Protein AF-A0A5A7MVK3-F1 (afdb_monomer)

Radius of gyration: 18.17 Å; Cα contacts (8 Å, |Δi|>4): 173; chains: 1; bounding box: 44×40×51 Å

InterPro domains:
  IPR013108 Amidohydrolase 3 [PF07969] (12-119)
  IPR032466 Metal-dependent hydrolase [SSF51556] (22-120)
  IPR050378 Metallo-dependent Hydrolases Superfamily [PTHR11647] (9-83)

Solvent-accessible surface area (backbone atoms only — not comparable to full-atom values): 7622 Å² total; per-residue (Å²): 137,85,87,83,84,73,90,71,99,73,86,79,91,56,85,98,60,87,89,71,82,62,39,70,43,78,77,37,82,44,55,51,54,56,60,70,43,44,54,50,56,93,44,40,80,74,49,31,42,31,42,27,23,25,41,97,35,46,38,69,32,30,35,60,93,90,43,63,67,60,44,39,54,52,46,26,73,74,69,70,47,60,53,66,60,46,68,73,48,44,76,90,80,46,48,44,53,66,42,40,53,52,59,41,67,73,49,78,56,76,42,49,81,46,76,48,86,15,54,60,41,67,60,85,127

pLDDT: mean 90.36, std 9.22, range [46.69, 98.56]

Foldseek 3Di:
DD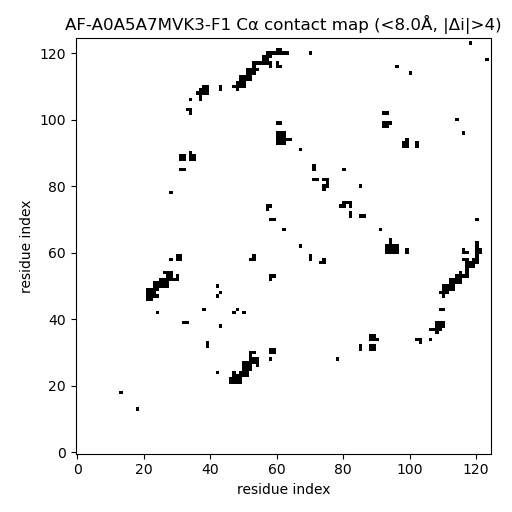DDPDDDPDDDDQPPHDDDQFDEAEEDACQQVLLADQEVPVRNVVRHQEYEHQPPLAHDPQADPPCNVVNLVVCCVPVVDPSVCRVVRGDPPHNHPVVSVVSSVVRHHNHHYHYDNGNVNVPDD

Organism: NCBI:txid1236966

Mean predicted aligned error: 5.17 Å

Sequence (125 aa):
MGRVTSPSRRSIDADGAMVTPGFVDIHTHYDGQVCWDETLAPSSVHGVTTAIMGNCGVGFAPLKPGEQDRLIELMEGVEEIPGVALSEGVRWNWESFGDYLDAVAAIPHSIDIGAQVTHDPCGFM

Secondary structure (DSSP, 8-state):
-PPP-S--S-----TTS---PPEEE-S--TTTGGGT-SS-HHHHTTTEEEEEE--TT--S-S--TT-HHHHHHHHHHHH---HHHHHHH-----SSHHHHHHHHHTS--SSEEEEPPPHHHHT--

Structure (mmCIF, N/CA/C/O backbone):
data_AF-A0A5A7MVK3-F1
#
_entry.id   AF-A0A5A7MVK3-F1
#
loop_
_atom_site.group_PDB
_atom_site.id
_atom_site.type_symbol
_atom_site.label_atom_id
_atom_site.label_alt_id
_atom_site.label_comp_id
_atom_site.label_asym_id
_atom_site.label_entity_id
_atom_site.label_seq_id
_atom_site.pdbx_PDB_ins_code
_atom_site.Cartn_x
_atom_site.Cartn_y
_atom_site.Cartn_z
_atom_site.occupancy
_atom_site.B_iso_or_equiv
_atom_site.auth_seq_id
_atom_site.auth_comp_id
_atom_site.auth_asym_id
_atom_site.auth_atom_id
_atom_site.pdbx_PDB_model_num
ATOM 1 N N . MET A 1 1 ? 27.197 -10.048 -14.043 1.00 60.16 1 MET A N 1
ATOM 2 C CA . MET A 1 1 ? 26.032 -10.515 -14.827 1.00 60.16 1 MET A CA 1
ATOM 3 C C . MET A 1 1 ? 26.233 -11.978 -15.188 1.00 60.16 1 MET A C 1
ATOM 5 O O . MET A 1 1 ? 27.301 -12.315 -15.687 1.00 60.16 1 MET A O 1
ATOM 9 N N . GLY A 1 2 ? 25.266 -12.843 -14.872 1.00 73.62 2 GLY A N 1
ATOM 10 C CA . GLY A 1 2 ? 25.318 -14.274 -15.199 1.00 73.62 2 GLY A CA 1
ATOM 11 C C . GLY A 1 2 ? 24.883 -14.561 -16.640 1.00 73.62 2 GLY A C 1
ATOM 12 O O . GLY A 1 2 ? 24.237 -13.728 -17.270 1.00 73.62 2 GLY A O 1
ATOM 13 N N . ARG A 1 3 ? 25.231 -15.742 -17.166 1.00 80.25 3 ARG A N 1
ATOM 14 C CA . ARG A 1 3 ? 24.790 -16.207 -18.490 1.00 80.25 3 ARG A CA 1
ATOM 15 C C . ARG A 1 3 ? 23.660 -17.215 -18.313 1.00 80.25 3 ARG A C 1
ATOM 17 O O . ARG A 1 3 ? 23.875 -18.272 -17.729 1.00 80.25 3 ARG A O 1
ATOM 24 N N . VAL A 1 4 ? 22.473 -16.888 -18.815 1.00 84.00 4 VAL A N 1
ATOM 25 C CA . VAL A 1 4 ? 21.326 -17.803 -18.821 1.00 84.00 4 VAL A CA 1
ATOM 26 C C . VAL A 1 4 ? 21.388 -18.634 -20.100 1.00 84.00 4 VAL A C 1
ATOM 28 O O . VAL A 1 4 ? 21.439 -18.081 -21.195 1.00 84.00 4 VAL A O 1
ATOM 31 N N . THR A 1 5 ? 21.453 -19.958 -19.965 1.00 86.75 5 THR A N 1
ATOM 32 C CA . THR A 1 5 ? 21.559 -20.903 -21.094 1.00 86.75 5 THR A CA 1
ATOM 33 C C . THR A 1 5 ? 20.281 -21.704 -21.329 1.00 86.75 5 THR A C 1
ATOM 35 O O . THR A 1 5 ? 20.171 -22.400 -22.336 1.00 86.75 5 THR A O 1
ATOM 38 N N . SER A 1 6 ? 19.312 -21.612 -20.419 1.00 91.12 6 SER A N 1
ATOM 39 C CA . SER A 1 6 ? 17.996 -22.218 -20.581 1.00 91.12 6 SER A CA 1
ATOM 40 C C . SER A 1 6 ? 17.106 -21.378 -21.509 1.00 91.12 6 SER A C 1
ATOM 42 O O . SER A 1 6 ? 17.223 -20.150 -21.540 1.00 91.12 6 SER A O 1
ATOM 44 N N . PRO A 1 7 ? 16.195 -22.014 -22.265 1.00 91.19 7 PRO A N 1
ATOM 45 C CA . PRO A 1 7 ? 15.207 -21.298 -23.066 1.00 91.19 7 PRO A CA 1
ATOM 46 C C . PRO A 1 7 ? 14.230 -20.510 -22.176 1.00 91.19 7 PRO A C 1
ATOM 48 O O . PRO A 1 7 ? 13.829 -20.981 -21.110 1.00 91.19 7 PRO A O 1
ATOM 51 N N . SER A 1 8 ? 13.820 -19.321 -22.629 1.00 92.81 8 SER A N 1
ATOM 52 C CA . SER A 1 8 ? 12.806 -18.479 -21.981 1.00 92.81 8 SER A CA 1
ATOM 53 C C . SER A 1 8 ? 11.486 -18.516 -22.762 1.00 92.81 8 SER A C 1
ATOM 55 O O . SER A 1 8 ? 11.466 -18.695 -23.978 1.00 92.81 8 SER A O 1
ATOM 57 N N . ARG A 1 9 ? 10.354 -18.311 -22.072 1.00 96.31 9 ARG A N 1
ATOM 58 C CA . ARG A 1 9 ? 9.049 -18.105 -22.735 1.00 96.31 9 ARG A CA 1
ATOM 59 C C . ARG A 1 9 ? 8.945 -16.716 -23.376 1.00 96.31 9 ARG A C 1
ATOM 61 O O . ARG A 1 9 ? 8.184 -16.522 -24.317 1.00 96.31 9 ARG A O 1
ATOM 68 N N . ARG A 1 10 ? 9.673 -15.743 -22.824 1.00 95.12 10 ARG A N 1
ATOM 69 C CA . ARG A 1 10 ? 9.717 -14.347 -23.261 1.00 95.12 10 ARG A CA 1
ATOM 70 C C . ARG A 1 10 ? 11.079 -13.761 -22.902 1.00 95.12 10 ARG A C 1
ATOM 72 O O . ARG A 1 10 ? 11.563 -13.988 -21.796 1.00 95.12 10 ARG A O 1
ATOM 79 N N . SER A 1 11 ? 11.636 -12.979 -23.817 1.00 92.56 11 SER A N 1
ATOM 80 C CA . SER A 1 11 ? 12.821 -12.149 -23.597 1.00 92.56 11 SER A CA 1
ATOM 81 C C . SER A 1 11 ? 12.465 -10.702 -23.914 1.00 92.56 11 SER A C 1
ATOM 83 O O . SER A 1 11 ? 11.698 -10.447 -24.843 1.00 92.56 11 SER A O 1
ATOM 85 N N . ILE A 1 12 ? 12.980 -9.772 -23.119 1.00 93.75 12 ILE A N 1
ATOM 86 C CA . ILE A 1 12 ? 12.800 -8.331 -23.300 1.00 93.75 12 ILE A CA 1
ATOM 87 C C . ILE A 1 12 ? 14.201 -7.742 -23.426 1.00 93.75 12 ILE A C 1
ATOM 89 O O . ILE A 1 12 ? 15.064 -8.061 -22.609 1.00 93.75 12 ILE A O 1
ATOM 93 N N . ASP A 1 13 ? 14.425 -6.946 -24.467 1.00 93.38 13 ASP A N 1
ATOM 94 C CA . ASP A 1 13 ? 15.679 -6.224 -24.645 1.00 93.38 13 ASP A CA 1
ATOM 95 C C . ASP A 1 13 ? 15.694 -5.001 -23.722 1.00 93.38 13 ASP A C 1
ATOM 97 O O . ASP A 1 13 ? 14.755 -4.205 -23.722 1.00 93.38 13 ASP A O 1
ATOM 101 N N . ALA A 1 14 ? 16.734 -4.902 -22.903 1.00 94.19 14 ALA A N 1
ATOM 102 C CA . ALA A 1 14 ? 16.944 -3.828 -21.940 1.00 94.19 14 ALA A CA 1
ATOM 103 C C . ALA A 1 14 ? 18.310 -3.157 -22.158 1.00 94.19 14 ALA A C 1
ATOM 105 O O . ALA A 1 14 ? 18.869 -2.583 -21.222 1.00 94.19 14 ALA A O 1
ATOM 106 N N . ASP A 1 15 ? 18.880 -3.269 -23.364 1.00 94.94 15 ASP A N 1
ATOM 107 C CA . ASP A 1 15 ? 20.146 -2.620 -23.685 1.00 94.94 15 ASP A CA 1
ATOM 108 C C . ASP A 1 15 ? 20.054 -1.099 -23.478 1.00 94.94 15 ASP A C 1
ATOM 110 O O . ASP A 1 15 ? 19.060 -0.453 -23.812 1.00 94.94 15 ASP A O 1
ATOM 114 N N . GLY A 1 16 ? 21.079 -0.528 -22.846 1.00 96.31 16 GLY A N 1
ATOM 115 C CA . GLY A 1 16 ? 21.089 0.879 -22.433 1.00 96.31 16 GLY A CA 1
ATOM 116 C C . GLY A 1 16 ? 20.213 1.235 -21.218 1.00 96.31 16 GLY A C 1
ATOM 117 O O . GLY A 1 16 ? 20.226 2.396 -20.808 1.00 96.31 16 GLY A O 1
ATOM 11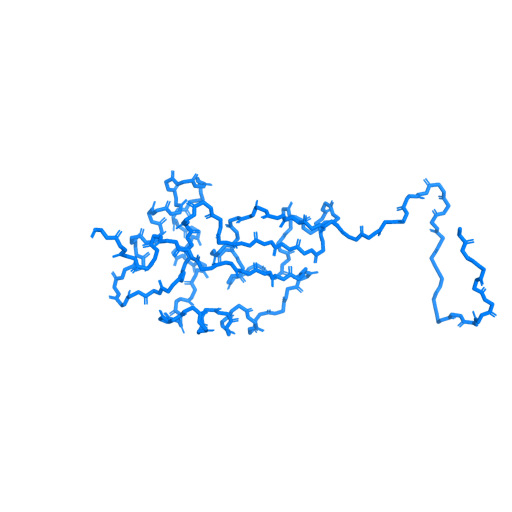8 N N . ALA A 1 17 ? 19.496 0.281 -20.611 1.00 95.56 17 ALA A N 1
ATOM 119 C CA . ALA A 1 17 ? 18.705 0.491 -19.395 1.00 95.56 17 ALA A CA 1
ATOM 120 C C . ALA A 1 17 ? 19.354 -0.132 -18.142 1.00 95.56 17 ALA A C 1
ATOM 122 O O . ALA A 1 17 ? 20.247 -0.978 -18.212 1.00 95.56 17 ALA A O 1
ATOM 123 N N . MET A 1 18 ? 18.873 0.280 -16.967 1.00 94.75 18 MET A N 1
ATOM 124 C CA . MET A 1 18 ? 19.228 -0.321 -15.678 1.00 94.75 18 MET A CA 1
ATOM 125 C C . MET A 1 18 ? 18.140 -1.311 -15.260 1.00 94.75 18 MET A C 1
ATOM 127 O O . MET A 1 18 ? 16.973 -0.942 -15.162 1.00 94.75 18 MET A O 1
ATOM 131 N N . VAL A 1 19 ? 18.527 -2.556 -14.977 1.00 94.44 19 VAL A N 1
ATOM 132 C CA . VAL A 1 19 ? 17.647 -3.551 -14.348 1.00 94.44 19 VAL A CA 1
ATOM 133 C C . VAL A 1 19 ? 18.024 -3.648 -12.877 1.00 94.44 19 VAL A C 1
ATOM 135 O O . VAL A 1 19 ? 19.105 -4.133 -12.537 1.00 94.44 19 VAL A O 1
ATOM 138 N N . THR A 1 20 ? 17.142 -3.168 -12.010 1.00 96.31 20 THR A N 1
ATOM 139 C CA . THR A 1 20 ? 17.330 -3.157 -10.557 1.00 96.31 20 THR A CA 1
ATOM 140 C C . THR A 1 20 ? 16.250 -4.002 -9.883 1.00 96.31 20 THR A C 1
ATOM 142 O O . THR A 1 20 ? 15.226 -4.300 -10.504 1.00 96.31 20 THR A O 1
ATOM 145 N N . PRO A 1 21 ? 16.427 -4.380 -8.606 1.00 97.62 21 PRO A N 1
ATOM 146 C CA . PRO A 1 21 ? 15.279 -4.673 -7.757 1.00 97.62 21 PRO A CA 1
ATOM 147 C C . PRO A 1 21 ? 14.303 -3.489 -7.768 1.00 97.62 21 PRO A C 1
ATOM 149 O O . PRO A 1 21 ? 14.723 -2.344 -7.972 1.00 97.62 21 PRO 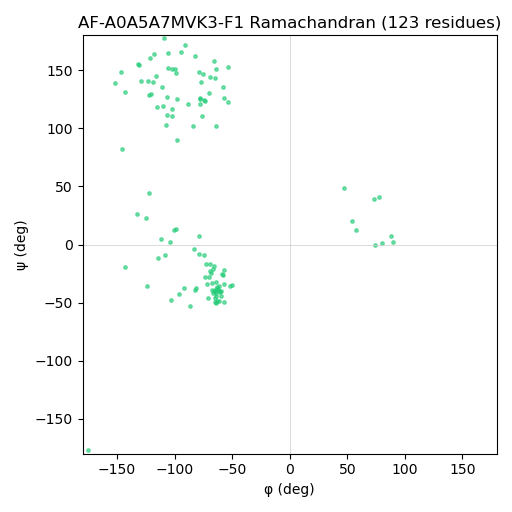A O 1
ATOM 152 N N . GLY A 1 22 ? 13.022 -3.764 -7.540 1.00 98.06 22 GLY A N 1
ATOM 153 C CA . GLY A 1 22 ? 12.055 -2.701 -7.300 1.00 98.06 22 GLY A CA 1
ATOM 154 C C . GLY A 1 22 ? 12.375 -1.943 -6.015 1.00 98.06 22 GLY A C 1
ATOM 155 O O . GLY A 1 22 ? 13.007 -2.481 -5.099 1.00 98.06 22 GLY A O 1
ATOM 156 N N . PHE A 1 23 ? 11.996 -0.671 -5.968 1.00 98.56 23 PHE A N 1
ATOM 157 C CA . PHE A 1 23 ? 12.246 0.161 -4.799 1.00 98.56 23 PHE A CA 1
ATOM 158 C C . PHE A 1 23 ? 11.278 -0.185 -3.668 1.00 98.56 23 PHE A C 1
ATOM 160 O O . PHE A 1 23 ? 10.124 -0.550 -3.904 1.00 98.56 23 PHE A O 1
ATOM 167 N N . VAL A 1 24 ? 11.770 -0.057 -2.436 1.00 98.44 24 VAL A N 1
ATOM 168 C CA . VAL A 1 24 ? 10.969 -0.204 -1.221 1.00 98.44 24 VAL A CA 1
ATOM 169 C C . VAL A 1 24 ? 10.772 1.185 -0.640 1.00 98.44 24 VAL A C 1
ATOM 171 O O . VAL A 1 24 ? 11.730 1.807 -0.180 1.00 98.44 24 VAL A O 1
ATOM 174 N N . ASP A 1 25 ? 9.540 1.667 -0.692 1.00 97.94 25 ASP A N 1
ATOM 175 C CA . ASP A 1 25 ? 9.149 2.926 -0.082 1.00 97.94 25 ASP A CA 1
ATOM 176 C C . ASP A 1 25 ? 8.830 2.680 1.393 1.00 97.94 25 ASP A C 1
ATOM 178 O O . ASP A 1 25 ? 7.808 2.093 1.746 1.00 97.94 25 ASP A O 1
ATOM 182 N N . ILE A 1 26 ? 9.769 3.045 2.261 1.00 97.56 26 ILE A N 1
ATOM 183 C CA . ILE A 1 26 ? 9.707 2.715 3.688 1.00 97.56 26 ILE A CA 1
ATOM 184 C C . ILE A 1 26 ? 8.840 3.684 4.497 1.00 97.56 26 ILE A C 1
ATOM 186 O O . ILE A 1 26 ? 8.702 3.486 5.703 1.00 97.56 26 ILE A O 1
ATOM 190 N N . HIS A 1 27 ? 8.306 4.740 3.874 1.00 97.12 27 HIS A N 1
ATOM 191 C CA . HIS A 1 27 ? 7.628 5.810 4.593 1.00 97.12 27 HIS A CA 1
ATOM 192 C C . HIS A 1 27 ? 6.466 6.394 3.789 1.00 97.12 27 HIS A C 1
ATOM 194 O O . HIS A 1 27 ? 6.590 7.433 3.146 1.00 97.12 27 HIS A O 1
ATOM 200 N N . THR A 1 28 ? 5.325 5.712 3.847 1.00 95.25 28 THR A N 1
ATOM 201 C CA . THR A 1 28 ? 4.097 6.127 3.161 1.00 95.25 28 THR A CA 1
ATOM 202 C C . THR A 1 28 ? 2.942 6.324 4.135 1.00 95.25 28 THR A C 1
ATOM 204 O O . THR A 1 28 ? 2.954 5.775 5.243 1.00 95.25 28 THR A O 1
ATOM 207 N N . HIS A 1 29 ? 1.941 7.070 3.669 1.00 94.31 29 HIS A N 1
ATOM 208 C CA . HIS A 1 29 ? 0.665 7.315 4.340 1.00 94.31 29 HIS A CA 1
ATOM 209 C C . HIS A 1 29 ? -0.521 6.863 3.469 1.00 94.31 29 HIS A C 1
ATOM 211 O O . HIS A 1 29 ? -1.531 7.547 3.319 1.00 94.31 29 HIS A O 1
ATOM 217 N N . TYR A 1 30 ? -0.396 5.677 2.862 1.00 94.56 30 TYR A N 1
ATOM 218 C CA . TYR A 1 30 ? -1.471 5.058 2.078 1.00 94.56 30 TYR A CA 1
ATOM 219 C C . TYR A 1 30 ? -2.548 4.379 2.932 1.00 94.56 30 TYR A C 1
ATOM 221 O O . TYR A 1 30 ? -3.432 3.739 2.372 1.00 94.56 30 TYR A O 1
ATOM 229 N N . ASP A 1 31 ? -2.510 4.534 4.257 1.00 93.62 31 ASP A N 1
ATOM 230 C CA . ASP A 1 31 ? -3.375 3.862 5.234 1.00 93.62 31 ASP A CA 1
ATOM 231 C C . ASP A 1 31 ? -4.875 3.948 4.906 1.00 93.62 31 ASP A C 1
ATOM 233 O O . ASP A 1 31 ? -5.625 3.009 5.149 1.00 93.62 31 ASP A O 1
ATOM 237 N N . GLY A 1 32 ? -5.314 5.068 4.324 1.00 91.31 32 GLY A N 1
ATOM 238 C CA . GLY A 1 32 ? -6.651 5.185 3.744 1.00 91.31 32 GLY A CA 1
ATOM 239 C C . GLY A 1 32 ? -6.705 4.708 2.290 1.00 91.31 32 GLY A C 1
ATOM 240 O O . GLY A 1 32 ? -7.541 3.878 1.938 1.00 91.31 32 GLY A O 1
ATOM 241 N N . GLN A 1 33 ? -5.817 5.233 1.436 1.00 92.06 33 GLN A N 1
ATOM 242 C CA . GLN A 1 33 ? -5.841 5.050 -0.025 1.00 92.06 33 GLN A CA 1
ATOM 243 C C . GLN A 1 33 ? -5.811 3.588 -0.475 1.00 92.06 33 GLN A C 1
ATOM 245 O O . GLN A 1 33 ? -6.467 3.224 -1.454 1.00 92.06 33 GLN A O 1
ATOM 250 N N . VAL A 1 34 ? -5.107 2.737 0.268 1.00 93.69 34 VAL A N 1
ATOM 251 C CA . VAL A 1 34 ? -5.015 1.296 0.019 1.00 93.69 34 VAL A CA 1
ATOM 252 C C . VAL A 1 34 ? -6.390 0.606 0.006 1.00 93.69 34 VAL A C 1
ATOM 254 O O . VAL A 1 34 ? -6.545 -0.444 -0.617 1.00 93.69 34 VAL A O 1
ATOM 257 N N . CYS A 1 35 ? -7.408 1.206 0.633 1.00 90.88 35 CYS A N 1
ATOM 258 C CA . CYS A 1 35 ? -8.765 0.671 0.699 1.00 90.88 35 CYS A CA 1
ATOM 259 C C . CYS A 1 35 ? -9.600 0.893 -0.575 1.00 90.88 35 CYS A C 1
ATOM 261 O O . CYS A 1 35 ? -10.708 0.362 -0.656 1.00 90.88 35 CYS A O 1
ATOM 263 N N . TRP A 1 36 ? -9.126 1.675 -1.553 1.00 90.25 36 TRP A N 1
ATOM 264 C CA . TRP A 1 36 ? -9.864 1.904 -2.806 1.00 90.25 36 TRP A CA 1
ATOM 265 C C . TRP A 1 36 ? -8.996 1.997 -4.067 1.00 90.25 36 TRP A C 1
ATOM 267 O O . TRP A 1 36 ? -9.528 1.854 -5.168 1.00 90.25 36 TRP A O 1
ATOM 277 N N . ASP A 1 37 ? -7.692 2.254 -3.944 1.00 92.62 37 ASP A N 1
ATOM 278 C CA . ASP A 1 37 ? -6.779 2.361 -5.083 1.00 92.62 37 ASP A CA 1
ATOM 279 C C . ASP A 1 37 ? -5.851 1.142 -5.171 1.00 92.62 37 ASP A C 1
ATOM 281 O O . ASP A 1 37 ? -4.850 1.033 -4.467 1.00 92.62 37 ASP A O 1
ATOM 285 N N . GLU A 1 38 ? -6.164 0.243 -6.104 1.00 95.06 38 GLU A N 1
ATOM 286 C CA . GLU A 1 38 ? -5.365 -0.950 -6.422 1.00 95.06 38 GLU A CA 1
ATOM 287 C C . GLU A 1 38 ? -3.993 -0.614 -7.035 1.00 95.06 38 GLU A C 1
ATOM 289 O O . GLU A 1 38 ? -3.076 -1.441 -7.049 1.00 95.06 38 GLU A O 1
ATOM 294 N N . THR A 1 39 ? -3.838 0.584 -7.603 1.00 95.50 39 THR A N 1
ATOM 295 C CA . THR A 1 39 ? -2.644 0.946 -8.373 1.00 95.50 39 THR A CA 1
ATOM 296 C C . THR A 1 39 ? -1.586 1.600 -7.500 1.00 95.50 39 THR A C 1
ATOM 298 O O . THR A 1 39 ? -0.397 1.379 -7.739 1.00 95.50 39 THR A O 1
ATOM 301 N N . LEU A 1 40 ? -1.997 2.423 -6.528 1.00 95.12 40 LEU A N 1
ATOM 302 C CA . LEU A 1 40 ? -1.101 3.263 -5.723 1.00 95.12 40 LEU A CA 1
ATOM 303 C C . LEU A 1 40 ? -0.095 3.999 -6.616 1.00 95.12 40 LEU A C 1
ATOM 305 O O . LEU A 1 40 ? 1.124 3.970 -6.414 1.00 95.12 40 LEU A O 1
ATOM 309 N N . ALA A 1 41 ? -0.641 4.624 -7.665 1.00 95.12 41 ALA A N 1
ATOM 310 C CA . ALA A 1 41 ? 0.117 5.240 -8.748 1.00 95.12 41 ALA A CA 1
ATOM 311 C C . ALA A 1 41 ? 1.213 6.215 -8.284 1.00 95.12 41 ALA A C 1
ATOM 313 O O . ALA A 1 41 ? 2.267 6.212 -8.921 1.00 95.12 41 ALA A O 1
ATOM 314 N N . PRO A 1 42 ? 1.050 7.008 -7.200 1.00 93.69 42 PRO A N 1
ATOM 315 C CA . PRO A 1 42 ? 2.109 7.913 -6.760 1.00 93.69 42 PRO A CA 1
ATOM 316 C C . PRO A 1 42 ? 3.429 7.201 -6.411 1.00 93.69 42 PRO A C 1
ATOM 318 O O . PRO A 1 42 ? 4.486 7.800 -6.595 1.00 93.69 42 PRO A O 1
ATOM 321 N N . SER A 1 43 ? 3.407 5.916 -6.033 1.00 96.31 43 SER A N 1
ATOM 322 C CA . SER A 1 43 ? 4.621 5.103 -5.841 1.00 96.31 43 SER A CA 1
ATOM 323 C C . SER A 1 43 ? 4.871 4.133 -7.002 1.00 96.31 43 SER A C 1
ATOM 325 O O . SER A 1 43 ? 5.988 4.072 -7.525 1.00 96.31 43 SER A O 1
ATOM 327 N N . SER A 1 44 ? 3.858 3.385 -7.449 1.00 96.50 44 SER A N 1
ATOM 328 C CA . SER A 1 44 ? 4.063 2.247 -8.362 1.00 96.50 44 SER A CA 1
ATOM 329 C C . SER A 1 44 ? 4.639 2.645 -9.727 1.00 96.50 44 SER A C 1
ATOM 331 O O . SER A 1 44 ? 5.514 1.958 -10.259 1.00 96.50 44 SER A O 1
ATOM 333 N N . VAL A 1 45 ? 4.246 3.801 -10.276 1.00 96.94 45 VAL A N 1
ATOM 334 C CA . VAL A 1 45 ? 4.758 4.277 -11.578 1.00 96.94 45 VAL A CA 1
ATOM 335 C C . VAL A 1 45 ? 6.192 4.816 -11.507 1.00 96.94 45 VAL A C 1
ATOM 337 O O . VAL A 1 45 ? 6.811 5.050 -12.545 1.00 96.94 45 VAL A O 1
ATOM 340 N N . HIS A 1 46 ? 6.743 4.976 -10.300 1.00 97.06 46 HIS A N 1
ATOM 341 C CA . HIS A 1 46 ? 8.107 5.451 -10.053 1.00 97.06 46 HIS A CA 1
ATOM 342 C C . HIS A 1 46 ? 9.090 4.312 -9.725 1.00 97.06 46 HIS A C 1
ATOM 344 O O . HIS A 1 46 ? 10.217 4.565 -9.303 1.00 97.06 46 HIS A O 1
ATOM 350 N N . GLY A 1 47 ? 8.690 3.054 -9.946 1.00 97.12 47 GLY A N 1
ATOM 351 C CA . GLY A 1 47 ? 9.543 1.877 -9.744 1.00 97.12 47 GLY A CA 1
ATOM 352 C C . GLY A 1 47 ? 9.503 1.301 -8.328 1.00 97.12 47 GLY A C 1
ATOM 353 O O . GLY A 1 47 ? 10.269 0.382 -8.030 1.00 97.12 47 GLY A O 1
ATOM 354 N N . VAL A 1 48 ? 8.615 1.808 -7.466 1.00 98.44 48 VAL A N 1
ATOM 355 C CA . VAL A 1 48 ? 8.320 1.186 -6.170 1.00 98.44 48 VAL A CA 1
ATOM 356 C C . VAL A 1 48 ? 7.560 -0.111 -6.407 1.00 98.44 48 VAL A C 1
ATOM 358 O O . VAL A 1 48 ? 6.576 -0.134 -7.141 1.00 98.44 48 VAL A O 1
ATOM 361 N N . THR A 1 49 ? 8.014 -1.189 -5.775 1.00 98.44 49 THR A N 1
ATOM 362 C CA . THR A 1 49 ? 7.326 -2.488 -5.782 1.00 98.44 49 THR A CA 1
ATOM 363 C C . THR A 1 49 ? 6.824 -2.894 -4.408 1.00 98.44 49 THR A C 1
ATOM 365 O O . THR A 1 49 ? 6.055 -3.842 -4.314 1.00 98.44 49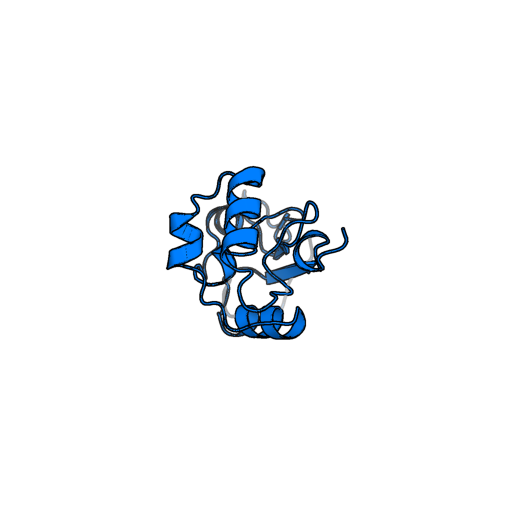 THR A O 1
ATOM 368 N N . THR A 1 50 ? 7.239 -2.193 -3.351 1.00 98.56 50 THR A N 1
ATOM 369 C CA . THR A 1 50 ? 6.786 -2.442 -1.981 1.00 98.56 50 THR A CA 1
ATOM 370 C C . THR A 1 50 ? 6.653 -1.123 -1.231 1.00 98.56 50 THR A C 1
ATOM 372 O O . THR A 1 50 ? 7.591 -0.328 -1.249 1.00 98.56 50 THR A O 1
ATOM 375 N N . ALA A 1 51 ? 5.531 -0.903 -0.551 1.00 98.06 51 ALA A N 1
ATOM 376 C CA . ALA A 1 51 ? 5.296 0.269 0.289 1.00 98.06 51 ALA A CA 1
ATOM 377 C C . ALA A 1 51 ? 5.048 -0.132 1.748 1.00 98.06 51 ALA A C 1
ATOM 379 O O . ALA A 1 51 ? 4.361 -1.117 2.022 1.00 98.06 51 ALA A O 1
ATOM 380 N N . ILE A 1 52 ? 5.602 0.642 2.682 1.00 98.06 52 ILE A N 1
ATOM 381 C CA . ILE A 1 52 ? 5.381 0.496 4.121 1.00 98.06 52 ILE A CA 1
ATOM 382 C C . ILE A 1 52 ? 4.556 1.682 4.626 1.00 98.06 52 ILE A C 1
ATOM 384 O O . ILE A 1 52 ? 4.995 2.832 4.533 1.00 98.06 52 ILE A O 1
ATOM 388 N N . MET A 1 53 ? 3.372 1.398 5.167 1.00 96.12 53 MET A N 1
ATOM 389 C CA . MET A 1 53 ? 2.431 2.376 5.733 1.00 96.12 53 MET A CA 1
ATOM 390 C C . MET A 1 53 ? 2.343 2.285 7.267 1.00 96.12 53 MET A C 1
ATOM 392 O O . MET A 1 53 ? 3.002 1.437 7.883 1.00 96.12 53 MET A O 1
ATOM 396 N N . GLY A 1 54 ? 1.553 3.161 7.892 1.00 94.56 54 GLY A N 1
ATOM 397 C CA . GLY A 1 54 ? 1.454 3.269 9.350 1.00 94.56 54 GLY A CA 1
ATOM 398 C C . GLY A 1 54 ? 2.633 4.017 9.977 1.00 94.56 54 GLY A C 1
ATOM 399 O O . GLY A 1 54 ? 3.188 3.598 10.995 1.00 94.56 54 GLY A O 1
ATOM 400 N N . ASN A 1 55 ? 3.075 5.096 9.333 1.00 94.69 55 ASN A N 1
ATOM 401 C CA . ASN A 1 55 ? 4.202 5.907 9.788 1.00 94.69 55 ASN A CA 1
ATOM 402 C C . ASN A 1 55 ? 3.758 7.061 10.699 1.00 94.69 55 ASN A C 1
ATOM 404 O O . ASN A 1 55 ? 2.574 7.298 10.913 1.00 94.69 55 ASN A O 1
ATOM 408 N N . CYS A 1 56 ? 4.724 7.760 11.300 1.00 93.75 56 CYS A N 1
ATOM 409 C CA . CYS A 1 56 ? 4.499 8.972 12.108 1.00 93.75 56 CYS A CA 1
ATOM 410 C C . CYS A 1 56 ? 3.553 8.813 13.315 1.00 93.75 56 CYS A C 1
ATOM 412 O O . CYS A 1 56 ? 3.168 9.804 13.923 1.00 93.75 56 CYS A O 1
ATOM 414 N N . GLY A 1 57 ? 3.213 7.577 13.700 1.00 91.00 57 GLY A N 1
ATOM 415 C CA . GLY A 1 57 ? 2.229 7.305 14.748 1.00 91.00 57 GLY A CA 1
ATOM 416 C C . GLY A 1 57 ? 0.774 7.409 14.283 1.00 91.00 57 GLY A C 1
ATOM 417 O O . GLY A 1 57 ? -0.111 7.129 15.090 1.00 91.00 57 GLY A O 1
ATOM 418 N N . VAL A 1 58 ? 0.542 7.700 13.000 1.00 91.69 58 VAL A N 1
ATOM 419 C CA . VAL A 1 58 ? -0.764 7.976 12.394 1.00 91.69 58 VAL A CA 1
ATOM 420 C C . VAL A 1 58 ? -1.156 6.843 11.454 1.00 91.69 58 VAL A C 1
ATOM 422 O O . VAL A 1 58 ? -0.351 6.389 10.646 1.00 91.69 58 VAL A O 1
ATOM 425 N N . GLY A 1 59 ? -2.407 6.403 11.538 1.00 92.44 59 GLY A N 1
ATOM 426 C CA . GLY A 1 59 ? -2.940 5.344 10.691 1.00 92.44 59 GLY A CA 1
ATOM 427 C C . GLY A 1 59 ? -4.429 5.132 10.921 1.00 92.44 59 GLY A C 1
ATOM 428 O O . GLY A 1 59 ? -5.062 5.843 11.701 1.00 92.44 59 GLY A O 1
ATOM 429 N N . PHE A 1 60 ? -4.988 4.142 10.233 1.00 93.69 60 PHE A N 1
ATOM 430 C CA . PHE A 1 60 ? -6.431 3.883 10.214 1.00 93.69 60 PHE A CA 1
ATOM 431 C C . PHE A 1 60 ? -6.846 2.683 11.084 1.00 93.69 60 PHE A C 1
ATOM 433 O O . PHE A 1 60 ? -8.029 2.345 11.139 1.00 93.69 60 PHE A O 1
ATOM 440 N N . ALA A 1 61 ? -5.903 2.041 11.786 1.00 94.75 61 ALA A N 1
ATOM 441 C CA . ALA A 1 61 ? -6.171 0.859 12.601 1.00 94.75 61 ALA A CA 1
ATOM 442 C C . ALA A 1 61 ? -5.291 0.769 13.869 1.00 94.75 61 ALA A C 1
ATOM 444 O O . ALA A 1 61 ? -4.123 1.168 13.834 1.00 94.75 61 ALA A O 1
ATOM 445 N N . PRO A 1 62 ? -5.801 0.187 14.976 1.00 94.25 62 PRO A N 1
ATOM 446 C CA . PRO A 1 62 ? -7.183 -0.282 15.177 1.00 94.25 62 PRO A CA 1
ATOM 447 C C . PRO A 1 62 ? -8.210 0.865 15.175 1.00 94.25 62 PRO A C 1
ATOM 449 O O . PRO A 1 62 ? -7.854 2.008 15.431 1.00 94.25 62 PRO A O 1
ATOM 452 N N . LEU A 1 63 ? -9.481 0.562 14.903 1.00 93.50 63 LEU A N 1
ATOM 453 C CA . LEU A 1 63 ? -10.569 1.544 14.904 1.00 93.50 63 LEU A CA 1
ATOM 454 C C . LEU A 1 63 ? -11.561 1.214 16.022 1.00 93.50 63 LEU A C 1
ATOM 456 O O . LEU A 1 63 ? -12.219 0.178 15.999 1.00 93.50 63 LEU A O 1
ATOM 460 N N . LYS A 1 64 ? -11.732 2.130 16.976 1.00 91.25 64 LYS A N 1
ATOM 461 C CA . LYS A 1 64 ? -12.822 2.030 17.953 1.00 91.25 64 LYS A CA 1
ATOM 462 C C . LYS A 1 64 ? -14.144 2.464 17.301 1.00 91.25 64 LYS A C 1
ATOM 464 O O . LYS A 1 64 ? -14.151 3.461 16.574 1.00 91.25 64 LYS A O 1
ATOM 469 N N . PRO A 1 65 ? -15.271 1.779 17.573 1.00 89.44 65 PRO A N 1
ATOM 470 C CA . PRO A 1 65 ? -16.568 2.175 17.034 1.00 89.44 65 PRO A CA 1
ATOM 471 C C . PRO A 1 65 ? -16.903 3.640 17.344 1.00 89.44 65 PRO A C 1
ATOM 473 O O . PRO A 1 65 ? -16.945 4.038 18.507 1.00 89.44 65 PRO A O 1
ATOM 476 N N . GLY A 1 66 ? -17.157 4.431 16.299 1.00 89.38 66 GLY A N 1
ATOM 477 C CA . GLY A 1 66 ? -17.481 5.855 16.409 1.00 89.38 66 GLY A CA 1
ATOM 478 C C . GLY A 1 66 ? -16.278 6.804 16.372 1.00 89.38 66 GLY A C 1
ATOM 479 O O . GLY A 1 66 ? -16.483 8.007 16.493 1.00 89.38 66 GLY A O 1
ATOM 480 N N . GLU A 1 67 ? -15.044 6.310 16.202 1.00 91.56 67 GLU A N 1
ATOM 481 C CA . GLU A 1 67 ? -13.835 7.149 16.095 1.00 91.56 67 GLU A CA 1
ATOM 482 C C . GLU A 1 67 ? -13.360 7.388 14.646 1.00 91.56 67 GLU A C 1
ATOM 484 O O . GLU A 1 67 ? -12.252 7.878 14.438 1.00 91.56 67 GLU A O 1
ATOM 489 N N . GLN A 1 68 ? -14.175 7.075 13.631 1.00 91.62 68 GLN A N 1
ATOM 490 C CA . GLN A 1 68 ? -13.799 7.243 12.219 1.00 91.62 68 GLN A CA 1
ATOM 491 C C . GLN A 1 68 ? -13.404 8.689 11.900 1.00 91.62 68 GLN A C 1
ATOM 493 O O . GLN A 1 68 ? -12.331 8.929 11.348 1.00 91.62 68 GLN A O 1
ATOM 498 N N . ASP A 1 69 ? -14.241 9.646 12.305 1.00 90.19 69 ASP A N 1
ATOM 499 C CA . ASP A 1 69 ? -14.023 11.070 12.032 1.00 90.19 69 ASP A CA 1
ATOM 500 C C . ASP A 1 69 ? -12.729 11.571 12.689 1.00 90.19 69 ASP A C 1
ATOM 502 O O . ASP A 1 69 ? -11.960 12.292 12.063 1.00 90.19 69 ASP A O 1
ATOM 506 N N . ARG A 1 70 ? -12.414 11.091 13.902 1.00 90.94 70 ARG A N 1
ATOM 507 C CA . ARG A 1 70 ? -11.158 11.409 14.601 1.00 90.94 70 ARG A CA 1
ATOM 508 C C . ARG A 1 70 ? -9.933 10.978 13.788 1.00 90.94 70 ARG A C 1
ATOM 510 O O . ARG A 1 70 ? -8.956 11.721 13.727 1.00 90.94 70 ARG A O 1
ATOM 517 N N . LEU A 1 71 ? -9.949 9.773 13.212 1.00 89.56 71 LEU A N 1
ATOM 518 C CA . LEU A 1 71 ? -8.820 9.274 12.417 1.00 89.56 71 LEU A CA 1
ATOM 519 C C . LEU A 1 71 ? -8.708 9.996 11.067 1.00 89.56 71 LEU A C 1
ATOM 521 O O . LEU A 1 71 ? -7.594 10.248 10.609 1.00 89.56 71 LEU A O 1
ATOM 525 N N . ILE A 1 72 ? -9.839 10.375 10.463 1.00 89.12 72 ILE A N 1
ATOM 526 C CA . ILE A 1 72 ? -9.863 11.188 9.239 1.00 89.12 72 ILE A CA 1
ATOM 527 C C . ILE A 1 72 ? -9.268 12.572 9.507 1.00 89.12 72 ILE A C 1
ATOM 529 O O . ILE A 1 72 ? -8.360 12.976 8.787 1.00 89.12 72 ILE A O 1
ATOM 533 N N . GLU A 1 73 ? -9.717 13.263 10.558 1.00 87.19 73 GLU A N 1
ATOM 534 C CA . GLU A 1 73 ? -9.204 14.584 10.948 1.00 87.19 73 GLU A CA 1
ATOM 535 C C . GLU A 1 73 ? -7.702 14.546 11.264 1.00 87.19 73 GLU A C 1
ATOM 537 O O . GLU A 1 73 ? -6.959 15.449 10.877 1.00 87.19 73 GLU A O 1
ATOM 542 N N . LEU A 1 74 ? -7.235 13.488 11.939 1.00 85.94 74 LEU A N 1
ATOM 543 C CA . LEU A 1 74 ? -5.814 13.290 12.221 1.00 85.94 74 LEU A CA 1
ATOM 544 C C . LEU A 1 74 ? -4.997 13.157 10.928 1.00 85.94 74 LEU A C 1
ATOM 546 O O . LEU A 1 74 ? -3.977 13.824 10.782 1.00 85.94 74 LEU A O 1
ATOM 550 N N . MET A 1 75 ? -5.440 12.313 9.994 1.00 85.81 75 MET A N 1
ATOM 551 C CA . MET A 1 75 ? -4.739 12.110 8.725 1.00 85.81 75 MET A CA 1
ATOM 552 C C . MET A 1 75 ? -4.769 13.366 7.848 1.00 85.81 75 MET A C 1
ATOM 554 O O . MET A 1 75 ? -3.749 13.733 7.272 1.00 85.81 75 MET A O 1
ATOM 558 N N . GLU A 1 76 ? -5.905 14.060 7.780 1.00 85.19 76 GLU A N 1
ATOM 559 C CA . GLU A 1 76 ? -6.033 15.327 7.052 1.00 85.19 76 GLU A CA 1
ATOM 560 C C . GLU A 1 76 ? -5.094 16.401 7.618 1.00 85.19 76 GLU A C 1
ATOM 562 O O . GLU A 1 76 ? -4.453 17.126 6.860 1.00 85.19 76 GLU A O 1
ATOM 567 N N . GLY A 1 77 ? -4.963 16.475 8.947 1.00 79.81 77 GLY A N 1
ATOM 568 C CA . GLY A 1 77 ? -4.086 17.437 9.610 1.00 79.81 77 GLY A CA 1
ATOM 569 C C . GLY A 1 77 ? -2.588 17.165 9.440 1.00 79.81 77 GLY A C 1
ATOM 570 O O . GLY A 1 77 ? -1.800 18.109 9.502 1.00 79.81 77 GLY A O 1
ATOM 571 N N . VAL A 1 78 ? -2.186 15.905 9.252 1.00 76.56 78 VAL A N 1
ATOM 572 C CA . VAL A 1 78 ? -0.769 15.511 9.160 1.00 76.56 78 VAL A CA 1
ATOM 573 C C . VAL A 1 78 ? -0.301 15.407 7.709 1.00 76.56 78 VAL A C 1
ATOM 575 O O . VAL A 1 78 ? 0.774 15.903 7.384 1.00 76.56 78 VAL A O 1
ATOM 578 N N . GLU A 1 79 ? -1.116 14.817 6.835 1.00 75.75 79 GLU A N 1
ATOM 579 C CA . GLU A 1 79 ? -0.717 14.435 5.473 1.00 75.75 79 GLU A CA 1
ATOM 580 C C . GLU A 1 79 ? -1.408 15.261 4.380 1.00 75.75 79 GLU A C 1
ATOM 582 O O . GLU A 1 79 ? -1.248 14.981 3.193 1.00 75.75 79 GLU A O 1
ATOM 587 N N . GLU A 1 80 ? -2.202 16.269 4.760 1.00 71.44 80 GLU A N 1
ATOM 588 C CA . GLU A 1 80 ? -2.947 17.151 3.845 1.00 71.44 80 GLU A CA 1
ATOM 589 C C . GLU A 1 80 ? -3.855 16.394 2.848 1.00 71.44 80 GLU A C 1
ATOM 591 O O . GLU A 1 80 ? -4.261 16.930 1.812 1.00 71.44 80 GLU A O 1
ATOM 596 N N . ILE A 1 81 ? -4.210 15.138 3.151 1.00 71.06 81 ILE A N 1
ATOM 597 C CA . ILE A 1 81 ? -5.158 14.357 2.356 1.00 71.06 81 ILE A CA 1
ATOM 598 C C . ILE A 1 81 ? -6.561 14.918 2.624 1.00 71.06 81 ILE A C 1
ATOM 600 O O . ILE A 1 81 ? -6.993 14.909 3.777 1.00 71.06 81 ILE A O 1
ATOM 604 N N . PRO A 1 82 ? -7.317 15.354 1.596 1.00 75.44 82 PRO A N 1
ATOM 605 C CA . PRO A 1 82 ? -8.645 15.918 1.809 1.00 75.44 82 PRO A CA 1
ATOM 606 C C . PRO A 1 82 ? -9.559 14.934 2.549 1.00 75.44 82 PRO A C 1
ATOM 608 O O . PRO A 1 82 ? -9.784 13.820 2.064 1.00 75.44 82 PRO A O 1
ATOM 611 N N . GLY A 1 83 ? -10.159 15.353 3.669 1.00 70.88 83 GLY A N 1
ATOM 612 C CA . GLY A 1 83 ? -11.023 14.486 4.483 1.00 70.88 83 GLY A CA 1
ATOM 613 C C . GLY A 1 83 ? -12.218 13.908 3.709 1.00 70.88 83 GLY A C 1
ATOM 614 O O . GLY A 1 83 ? -12.693 12.805 3.985 1.00 70.88 83 GLY A O 1
ATOM 615 N N . VAL A 1 84 ? -12.662 14.597 2.651 1.00 66.62 84 VAL A N 1
ATOM 616 C CA . VAL A 1 84 ? -13.696 14.109 1.721 1.00 66.62 84 VAL A CA 1
ATOM 617 C C . VAL A 1 84 ? -13.264 12.858 0.949 1.00 66.62 84 VAL A C 1
ATOM 619 O O . VAL A 1 84 ? -14.056 11.936 0.790 1.00 66.62 84 VAL A O 1
ATOM 622 N N . ALA A 1 85 ? -11.998 12.773 0.530 1.00 72.75 85 ALA A N 1
ATOM 623 C CA . ALA A 1 85 ? -11.486 11.600 -0.176 1.00 72.75 85 ALA A CA 1
ATOM 624 C C . ALA A 1 85 ? -11.447 10.378 0.755 1.00 72.75 85 ALA A C 1
ATOM 626 O O . ALA A 1 85 ? -11.803 9.272 0.352 1.00 72.75 85 ALA A O 1
ATOM 627 N N . LEU A 1 86 ? -11.077 10.597 2.019 1.00 75.69 86 LEU A N 1
ATOM 628 C CA . LEU A 1 86 ? -11.026 9.556 3.043 1.00 75.69 86 LEU A CA 1
ATOM 629 C C . LEU A 1 86 ? -12.430 9.092 3.455 1.00 75.69 86 LEU A C 1
ATOM 631 O O . LEU A 1 86 ? -12.692 7.895 3.507 1.00 75.69 86 LEU A O 1
ATOM 635 N N . SER A 1 87 ? -13.359 10.016 3.697 1.00 72.88 87 SER A N 1
ATOM 636 C CA . SER A 1 87 ? -14.729 9.674 4.111 1.00 72.88 87 SER A CA 1
ATOM 637 C C . SER A 1 87 ? -15.543 8.963 3.021 1.00 72.88 87 SER A C 1
ATOM 639 O O . SER A 1 87 ? -16.350 8.088 3.337 1.00 72.88 87 SER A O 1
ATOM 641 N N . GLU A 1 88 ? -15.325 9.280 1.741 1.00 79.25 88 GLU A N 1
ATOM 642 C CA . GLU A 1 88 ? -16.007 8.602 0.630 1.00 79.25 88 GLU A CA 1
ATOM 643 C C . GLU A 1 88 ? -15.345 7.273 0.244 1.00 79.25 88 GLU A C 1
ATOM 645 O O . GLU A 1 88 ? -16.049 6.302 -0.078 1.00 79.25 88 GLU A O 1
ATOM 650 N N . GLY A 1 89 ? -14.008 7.235 0.263 1.00 76.25 89 GLY A N 1
ATOM 651 C CA . GLY A 1 89 ? -13.200 6.109 -0.198 1.00 76.25 89 GLY A CA 1
ATOM 652 C C . GLY A 1 89 ? -13.056 4.987 0.826 1.00 76.25 89 GLY A C 1
ATOM 653 O O . GLY A 1 89 ? -13.099 3.812 0.458 1.00 76.25 89 GLY A O 1
ATOM 654 N N . VAL A 1 90 ? -12.937 5.316 2.116 1.00 84.31 90 VAL A N 1
ATOM 655 C CA . VAL A 1 90 ? -12.699 4.310 3.155 1.00 84.31 90 VAL A CA 1
ATOM 656 C C . VAL A 1 90 ? -13.993 3.573 3.500 1.00 84.31 90 VAL A C 1
ATOM 658 O O . VAL A 1 90 ? -14.991 4.145 3.941 1.00 84.31 90 VAL A O 1
ATOM 661 N N . ARG A 1 91 ? -13.978 2.251 3.315 1.00 84.12 91 ARG A N 1
ATOM 662 C CA . ARG A 1 91 ? -15.041 1.347 3.763 1.00 84.12 91 ARG A CA 1
ATOM 663 C C . ARG A 1 91 ? -14.627 0.717 5.083 1.00 84.12 91 ARG A C 1
ATOM 665 O O . ARG A 1 91 ? -14.012 -0.337 5.098 1.00 84.12 91 ARG A O 1
ATOM 672 N N . TRP A 1 92 ? -14.985 1.373 6.179 1.00 87.38 92 TRP A N 1
ATOM 673 C CA . TRP A 1 92 ? -14.677 0.917 7.532 1.00 87.38 92 TRP A CA 1
ATOM 674 C C . TRP A 1 92 ? -15.372 -0.411 7.853 1.00 87.38 92 TRP A C 1
ATOM 676 O O . TRP A 1 92 ? -16.570 -0.447 8.135 1.00 87.38 92 TRP A O 1
ATOM 686 N N . ASN A 1 93 ? -14.620 -1.504 7.800 1.00 88.75 93 ASN A N 1
ATOM 687 C CA . ASN A 1 93 ? -15.088 -2.853 8.123 1.00 88.75 93 ASN A CA 1
ATOM 688 C C . ASN A 1 93 ? -14.121 -3.604 9.057 1.00 88.75 93 ASN A C 1
ATOM 690 O O . ASN A 1 93 ? -14.107 -4.833 9.064 1.00 88.75 93 ASN A O 1
ATOM 694 N N . TRP A 1 94 ? -13.347 -2.862 9.852 1.00 94.75 94 TRP A N 1
ATOM 695 C CA . TRP A 1 94 ? -12.408 -3.377 10.846 1.00 94.75 94 TRP A CA 1
ATOM 696 C C . TRP A 1 94 ? -12.585 -2.684 12.195 1.00 94.75 94 TRP A C 1
ATOM 698 O O . TRP A 1 94 ? -13.000 -1.527 12.265 1.00 94.75 94 TRP A O 1
ATOM 708 N N . GLU A 1 95 ? -12.195 -3.383 13.260 1.00 94.56 95 GLU A N 1
ATOM 709 C CA . GLU A 1 95 ? -12.005 -2.793 14.588 1.00 94.56 95 GLU A CA 1
ATOM 710 C C . GLU A 1 95 ? -10.589 -3.066 15.111 1.00 94.56 95 GLU A C 1
ATOM 712 O O . GLU A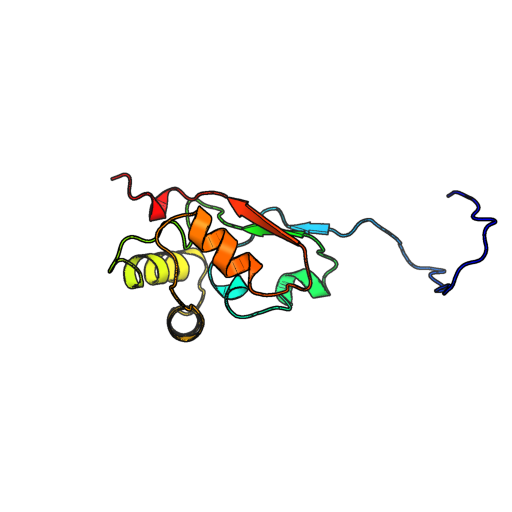 1 95 ? -9.969 -2.200 15.731 1.00 94.56 95 GLU A O 1
ATOM 717 N N . SER A 1 96 ? -10.023 -4.240 14.816 1.00 95.56 96 SER A N 1
ATOM 718 C CA . SER A 1 96 ? -8.642 -4.579 15.160 1.00 95.56 96 SER A CA 1
ATOM 719 C C . SER A 1 96 ? -7.661 -4.305 14.014 1.00 95.56 96 SER A C 1
ATOM 721 O O . SER A 1 96 ? -8.038 -4.143 12.855 1.00 95.56 96 SER A O 1
ATOM 723 N N . PHE A 1 97 ? -6.363 -4.294 14.330 1.00 96.38 97 PHE A N 1
ATOM 724 C CA . PHE A 1 97 ? -5.319 -4.220 13.304 1.00 96.38 97 PHE A CA 1
ATOM 725 C C . PHE A 1 97 ? -5.310 -5.451 12.382 1.00 96.38 97 PHE A C 1
ATOM 727 O O . PHE A 1 97 ? -5.006 -5.324 11.203 1.00 96.38 97 PHE A O 1
ATOM 734 N N . GLY A 1 98 ? -5.669 -6.632 12.898 1.00 96.69 98 GLY A N 1
ATOM 735 C CA . GLY A 1 98 ? -5.785 -7.845 12.084 1.00 96.69 98 GLY A CA 1
ATOM 736 C C . GLY A 1 98 ? -6.901 -7.729 11.048 1.00 96.69 98 GLY A C 1
ATOM 737 O O . GLY A 1 98 ? -6.660 -7.973 9.872 1.00 96.69 98 GLY A O 1
ATOM 738 N N . ASP A 1 99 ? -8.075 -7.249 11.466 1.00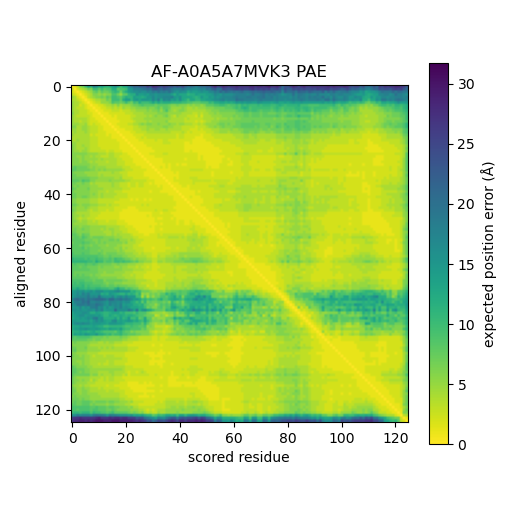 96.44 99 ASP A N 1
ATOM 739 C CA . ASP A 1 99 ? -9.209 -7.033 10.558 1.00 96.44 99 ASP A CA 1
ATOM 740 C C . ASP A 1 99 ? -8.865 -6.009 9.464 1.00 96.44 99 ASP A C 1
ATOM 742 O O . ASP A 1 99 ? -9.284 -6.152 8.319 1.00 96.44 99 ASP A O 1
ATOM 746 N N . TYR A 1 100 ? -8.075 -4.982 9.800 1.00 96.31 100 TYR A N 1
ATOM 747 C CA . TYR A 1 100 ? -7.580 -4.013 8.824 1.00 96.31 100 TYR A CA 1
ATOM 748 C C . TYR A 1 100 ? -6.654 -4.662 7.789 1.00 96.31 100 TYR A C 1
ATOM 750 O O . TYR A 1 100 ? -6.817 -4.427 6.593 1.00 96.31 100 TYR A O 1
ATOM 758 N N . LEU A 1 101 ? -5.720 -5.520 8.216 1.00 96.56 101 LEU A N 1
ATOM 759 C CA . LEU A 1 101 ? -4.875 -6.271 7.283 1.00 96.56 101 LEU A CA 1
ATOM 760 C C . LEU A 1 101 ? -5.704 -7.187 6.374 1.00 96.56 101 LEU A C 1
ATOM 762 O O . LEU A 1 101 ? -5.418 -7.266 5.181 1.00 96.56 101 LEU A O 1
ATOM 766 N N . ASP A 1 102 ? -6.741 -7.833 6.910 1.00 96.25 102 ASP A N 1
ATOM 767 C CA . ASP A 1 102 ? -7.656 -8.665 6.124 1.00 96.25 102 ASP A CA 1
ATOM 768 C C . ASP A 1 102 ? -8.457 -7.827 5.113 1.00 96.25 102 ASP A C 1
ATOM 770 O O . ASP A 1 102 ? -8.627 -8.236 3.962 1.00 96.25 102 ASP A O 1
ATOM 774 N N . ALA A 1 103 ? -8.907 -6.630 5.506 1.00 94.69 103 ALA A N 1
ATOM 775 C CA . ALA A 1 103 ? -9.599 -5.696 4.621 1.00 94.69 103 ALA A CA 1
ATOM 776 C C . ALA A 1 103 ? -8.694 -5.202 3.482 1.00 94.69 103 ALA A C 1
ATOM 778 O O . ALA A 1 103 ? -9.131 -5.153 2.332 1.00 94.69 103 ALA A O 1
ATOM 779 N N . VAL A 1 104 ? -7.429 -4.893 3.780 1.00 95.19 104 VAL A N 1
ATOM 780 C CA . VAL A 1 104 ? -6.416 -4.539 2.776 1.00 95.19 104 VAL A CA 1
ATOM 781 C C . VAL A 1 104 ? -6.154 -5.717 1.839 1.00 95.19 104 VAL A C 1
ATOM 783 O O . VAL A 1 104 ? -6.216 -5.557 0.625 1.00 95.19 104 VAL A O 1
ATOM 786 N N . ALA A 1 105 ? -5.931 -6.917 2.379 1.00 95.25 105 ALA A N 1
ATOM 787 C CA . ALA A 1 105 ? -5.625 -8.114 1.594 1.00 95.25 105 ALA A CA 1
ATOM 788 C C . ALA A 1 105 ? -6.786 -8.590 0.700 1.00 95.25 105 ALA A C 1
ATOM 790 O O . ALA A 1 105 ? -6.565 -9.353 -0.244 1.00 95.25 105 ALA A O 1
ATOM 791 N N . ALA A 1 106 ? -8.021 -8.157 0.974 1.00 94.94 106 ALA A N 1
ATOM 792 C CA . ALA A 1 106 ? -9.178 -8.440 0.128 1.00 94.94 106 ALA A CA 1
ATOM 793 C C . ALA A 1 106 ? -9.131 -7.708 -1.228 1.00 94.94 106 ALA A C 1
ATOM 795 O O . ALA A 1 106 ? -9.858 -8.087 -2.151 1.00 94.94 106 ALA A O 1
ATOM 796 N N . ILE A 1 107 ? -8.284 -6.684 -1.354 1.00 93.75 107 ILE A N 1
ATOM 797 C CA . ILE A 1 107 ? -8.084 -5.899 -2.570 1.00 93.75 107 ILE A CA 1
ATOM 798 C C . ILE A 1 107 ? -6.729 -6.294 -3.176 1.00 93.75 107 ILE A C 1
ATOM 800 O O . ILE A 1 107 ? -5.721 -6.282 -2.474 1.00 93.75 107 ILE A O 1
ATOM 804 N N . PRO A 1 108 ? -6.658 -6.672 -4.463 1.00 95.25 108 PRO A N 1
ATOM 805 C CA . PRO A 1 108 ? -5.379 -6.925 -5.110 1.00 95.25 108 PRO A CA 1
ATOM 806 C C . PRO A 1 108 ? -4.663 -5.602 -5.413 1.00 95.25 108 PRO A C 1
ATOM 808 O O . PRO A 1 108 ? -5.190 -4.763 -6.138 1.00 95.25 108 PRO A O 1
ATOM 811 N N . HIS A 1 109 ? -3.434 -5.437 -4.925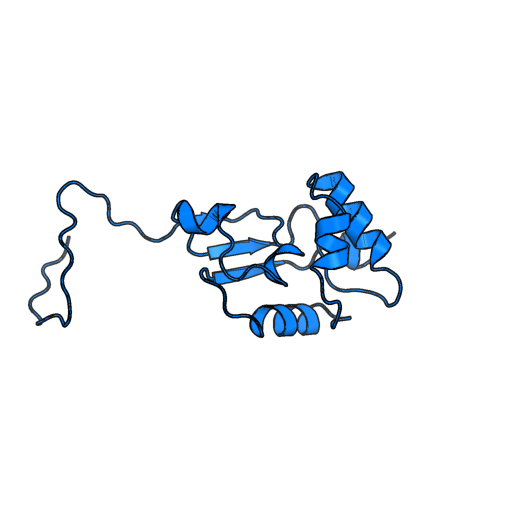 1.00 96.88 109 HIS A N 1
ATOM 812 C CA . HIS A 1 109 ? -2.609 -4.262 -5.225 1.00 96.88 109 HIS A CA 1
ATOM 813 C C . HIS A 1 109 ? -1.533 -4.557 -6.267 1.00 96.88 109 HIS A C 1
ATOM 815 O O . HIS A 1 109 ? -1.022 -5.670 -6.392 1.00 96.88 109 HIS A O 1
ATOM 821 N N . SER A 1 110 ? -1.161 -3.518 -7.012 1.00 97.25 110 SER A N 1
ATOM 822 C CA . SER A 1 110 ? -0.092 -3.570 -8.017 1.00 97.25 110 SER A CA 1
ATOM 823 C C . SER A 1 110 ? 1.314 -3.647 -7.407 1.00 97.25 110 SER A C 1
ATOM 825 O O . SER A 1 110 ? 2.264 -3.991 -8.110 1.00 97.25 110 SER A O 1
ATOM 827 N N . ILE A 1 111 ? 1.447 -3.310 -6.122 1.00 97.81 111 ILE A N 1
ATOM 828 C CA . ILE A 1 111 ? 2.686 -3.352 -5.338 1.00 97.81 111 ILE A CA 1
ATOM 829 C C . ILE A 1 111 ? 2.425 -4.058 -4.007 1.00 97.81 111 ILE A C 1
ATOM 831 O O . ILE A 1 111 ? 1.296 -4.065 -3.521 1.00 97.81 111 ILE A O 1
ATOM 835 N N . ASP A 1 112 ? 3.469 -4.625 -3.409 1.00 97.94 112 ASP A N 1
ATOM 836 C CA . ASP A 1 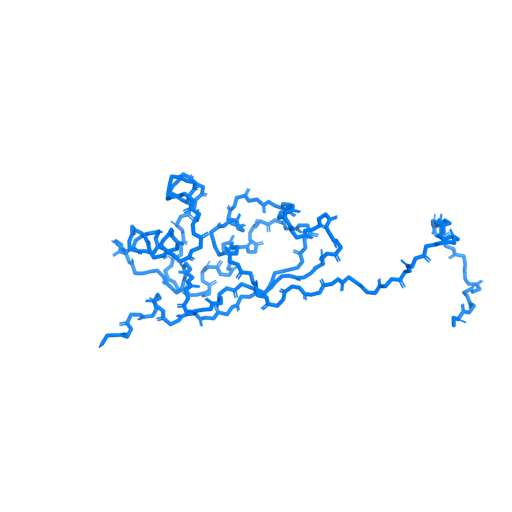112 ? 3.377 -5.246 -2.091 1.00 97.94 112 ASP A CA 1
ATOM 837 C C . ASP A 1 112 ? 3.152 -4.186 -1.004 1.00 97.94 112 ASP A C 1
ATOM 839 O O . ASP A 1 112 ? 3.733 -3.097 -1.049 1.00 97.94 112 ASP A O 1
ATOM 843 N N . ILE A 1 113 ? 2.364 -4.530 0.014 1.00 97.69 113 ILE A N 1
ATOM 844 C CA . ILE A 1 113 ? 2.029 -3.629 1.120 1.00 97.69 113 ILE A CA 1
ATOM 845 C C . ILE A 1 113 ? 2.483 -4.234 2.447 1.00 97.69 113 ILE A C 1
ATOM 847 O O . ILE A 1 113 ? 2.159 -5.375 2.773 1.00 97.69 113 ILE A O 1
ATOM 851 N N . GLY A 1 114 ? 3.214 -3.446 3.233 1.00 97.19 114 GLY A N 1
ATOM 852 C CA . GLY A 1 114 ? 3.474 -3.697 4.647 1.00 97.19 114 GLY A CA 1
ATOM 853 C C . GLY A 1 114 ? 2.866 -2.591 5.504 1.00 97.19 114 GLY A C 1
ATOM 854 O O . GLY A 1 114 ? 2.864 -1.431 5.105 1.00 97.19 114 GLY A O 1
ATOM 855 N N . ALA A 1 115 ? 2.367 -2.930 6.691 1.00 97.06 115 ALA A N 1
ATOM 856 C CA . ALA A 1 115 ? 1.759 -1.965 7.603 1.00 97.06 115 ALA A CA 1
ATOM 857 C C . ALA A 1 115 ? 2.346 -2.079 9.011 1.00 97.06 115 ALA A C 1
ATOM 859 O O . ALA A 1 115 ? 2.590 -3.182 9.509 1.00 97.06 115 ALA A O 1
ATOM 860 N N . GLN A 1 116 ? 2.542 -0.934 9.656 1.00 96.44 116 GLN A N 1
ATOM 861 C CA . GLN A 1 116 ? 2.921 -0.829 11.062 1.00 96.44 116 GLN A CA 1
ATOM 862 C C . GLN A 1 116 ? 1.688 -0.531 11.923 1.00 96.44 116 GLN A C 1
ATOM 864 O O . GLN A 1 116 ? 0.744 0.113 11.472 1.00 96.44 116 GLN A O 1
ATOM 869 N N . VAL A 1 117 ? 1.703 -0.980 13.181 1.00 94.94 117 VAL A N 1
ATOM 870 C CA . VAL A 1 117 ? 0.693 -0.565 14.166 1.00 94.94 117 VAL A CA 1
ATOM 871 C C . VAL A 1 117 ? 1.046 0.829 14.665 1.00 94.94 117 VAL A C 1
ATOM 873 O O . VAL A 1 117 ? 2.152 1.063 15.152 1.00 94.94 117 VAL A O 1
ATOM 876 N N . THR A 1 118 ? 0.089 1.741 14.575 1.00 92.88 118 THR A N 1
ATOM 877 C CA . THR A 1 118 ? 0.285 3.165 14.853 1.00 92.88 118 THR A CA 1
ATOM 878 C C . THR A 1 118 ? -0.171 3.546 16.259 1.00 92.88 118 THR A C 1
ATOM 880 O O . THR A 1 118 ? -1.117 2.970 16.803 1.00 92.88 118 THR A O 1
ATOM 883 N N . HIS A 1 119 ? 0.504 4.529 16.858 1.00 92.25 119 HIS A N 1
ATOM 884 C CA . HIS A 1 119 ? 0.242 4.985 18.224 1.00 92.25 119 HIS A CA 1
ATOM 885 C C . HIS A 1 119 ? -1.151 5.612 18.389 1.00 92.25 119 HIS A C 1
ATOM 887 O O . HIS A 1 119 ? -1.889 5.242 19.305 1.00 92.25 119 HIS A O 1
ATOM 893 N N . ASP A 1 120 ? -1.530 6.540 17.512 1.00 90.19 120 ASP A N 1
ATOM 894 C CA . ASP A 1 120 ? -2.720 7.371 17.709 1.00 90.19 120 ASP A CA 1
ATOM 895 C C . ASP A 1 120 ? -4.037 6.583 17.687 1.00 90.19 120 ASP A C 1
ATOM 897 O O . ASP A 1 120 ? -4.887 6.830 18.559 1.00 90.19 120 ASP A O 1
ATOM 901 N N . PRO A 1 121 ? -4.217 5.576 16.808 1.00 89.44 121 PRO A N 1
ATOM 902 C CA . PRO A 1 121 ? -5.410 4.733 16.843 1.00 89.44 121 PRO A CA 1
ATOM 903 C C . PRO A 1 121 ? -5.481 3.814 18.075 1.00 89.44 121 PRO A C 1
ATOM 905 O O . PRO A 1 121 ? -6.571 3.449 18.512 1.00 89.44 121 PRO A O 1
ATOM 908 N N . CYS A 1 122 ? -4.350 3.494 18.721 1.00 87.38 122 CYS A N 1
ATOM 909 C CA . CYS A 1 122 ? -4.356 2.733 19.978 1.00 87.38 122 CYS A CA 1
ATOM 910 C C . CYS A 1 122 ? -4.946 3.545 21.152 1.00 87.38 122 CYS A C 1
ATOM 912 O O . CYS A 1 122 ? -5.503 2.971 22.092 1.00 87.38 122 CYS A O 1
ATOM 914 N N . GLY A 1 123 ? -4.897 4.880 21.078 1.00 73.00 123 GLY A N 1
ATOM 915 C CA . GLY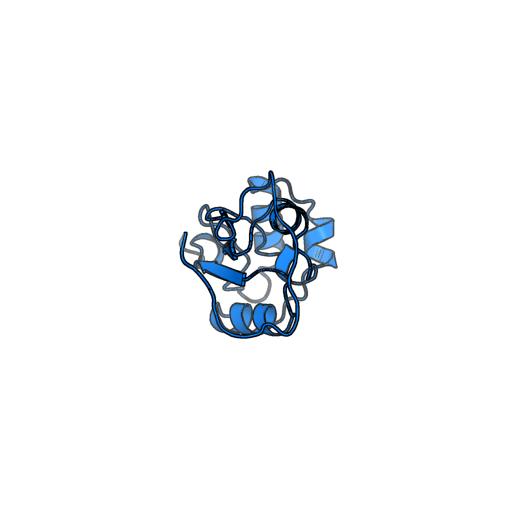 A 1 123 ? -5.570 5.772 22.023 1.00 73.00 123 GLY A CA 1
ATOM 916 C C . GLY A 1 123 ? -4.914 5.848 23.402 1.00 73.00 123 GLY A C 1
ATOM 917 O O . GLY A 1 123 ? -5.627 5.891 24.404 1.00 73.00 123 GLY A O 1
ATOM 918 N N . PHE A 1 124 ? -3.580 5.862 23.463 1.00 58.97 124 PHE A N 1
ATOM 919 C CA . PHE A 1 124 ? -2.873 6.235 24.687 1.00 58.97 124 PHE A CA 1
ATOM 920 C C . PHE A 1 124 ? -2.929 7.759 24.847 1.00 58.97 124 PHE A C 1
ATOM 922 O O . PHE A 1 124 ? -2.324 8.495 24.069 1.00 58.97 124 PHE A O 1
ATOM 929 N N . MET A 1 125 ? -3.687 8.211 25.844 1.00 46.69 125 MET A N 1
ATOM 930 C CA . MET A 1 125 ? -3.662 9.575 26.372 1.00 46.69 125 MET A CA 1
ATOM 931 C C . MET A 1 125 ? -3.239 9.515 27.836 1.00 46.69 125 MET A C 1
ATOM 933 O O . MET A 1 125 ? -3.733 8.601 28.539 1.00 46.69 125 MET A O 1
#